Protein AF-A0A376TYS7-F1 (afdb_monomer)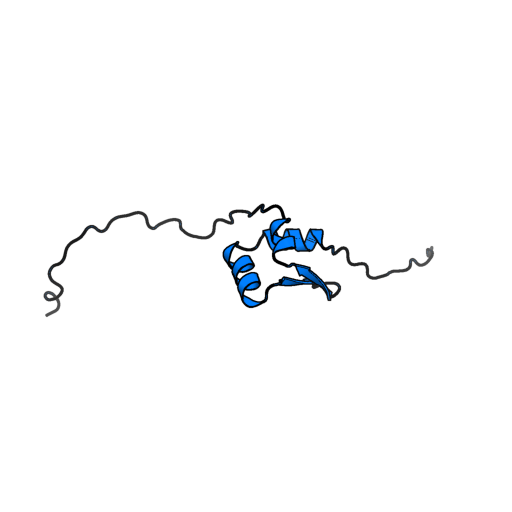

Radius of gyration: 26.9 Å; Cα contacts (8 Å, |Δi|>4): 51; chains: 1; bounding box: 53×74×62 Å

Sequence (93 aa):
MTVYDPQDVEFKCTCSRERCADALKTLPDEEVDSILAEDGEIDMHCDYCGNHYLFNAMDIAEIPQQRVSGRSASSLMSMSGREGSAGFYDVMA

pLDDT: mean 80.03, std 18.89, range [40.0, 96.38]

Mean predicted aligned error: 13.07 Å

Nearest PDB structures (f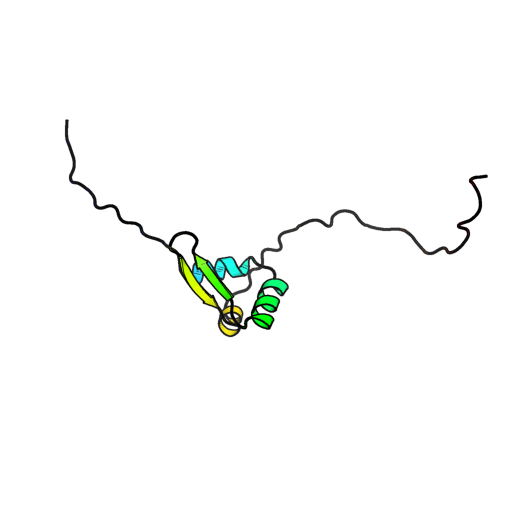oldseek):
  1xjh-assembly1_A  TM=7.772E-01  e=4.045E-08  Escherichia coli
  1vzy-assembly1_A  TM=8.403E-01  e=6.170E-04  Bacillus subtilis subsp. subtilis str. 168
  3llc-assembly1_A  TM=5.412E-01  e=2.540E-01  Allorhizobium ampelinum S4
  2xlj-assembly1_A  TM=2.986E-01  e=2.823E+00  Pseudomonas aeruginosa UCBPP-PA14

Structure (mmCIF, N/CA/C/O backbone):
data_AF-A0A376TYS7-F1
#
_entry.id   AF-A0A376TYS7-F1
#
loop_
_atom_site.group_PDB
_atom_site.id
_atom_site.type_symbol
_atom_site.label_atom_id
_atom_site.label_alt_id
_atom_site.label_comp_id
_atom_site.label_asym_id
_atom_site.label_entity_id
_atom_site.label_seq_id
_atom_site.pdbx_PDB_ins_code
_atom_site.Cartn_x
_atom_site.Cartn_y
_atom_site.Cartn_z
_atom_site.occupancy
_atom_site.B_iso_or_equiv
_atom_site.auth_seq_id
_atom_site.auth_comp_id
_atom_site.auth_asym_id
_atom_site.auth_atom_id
_atom_site.pdbx_PDB_model_num
ATOM 1 N N . MET A 1 1 ? 32.955 -3.679 -34.630 1.00 61.84 1 MET A N 1
ATOM 2 C CA . MET A 1 1 ? 31.686 -3.336 -33.961 1.00 61.84 1 MET A CA 1
ATOM 3 C C . MET A 1 1 ? 31.158 -4.624 -33.371 1.00 61.84 1 MET A C 1
ATOM 5 O O . MET A 1 1 ? 30.932 -5.555 -34.131 1.00 61.84 1 MET A O 1
ATOM 9 N N . THR A 1 2 ? 31.096 -4.715 -32.048 1.00 74.62 2 THR A N 1
ATOM 10 C CA . THR A 1 2 ? 30.684 -5.937 -31.344 1.00 74.62 2 THR A CA 1
ATOM 11 C C . THR A 1 2 ? 29.273 -5.716 -30.817 1.00 74.62 2 THR A C 1
ATOM 13 O O . THR A 1 2 ? 29.017 -4.682 -30.203 1.00 74.62 2 THR A O 1
ATOM 16 N N . VAL A 1 3 ? 28.365 -6.644 -31.108 1.00 86.94 3 VAL A N 1
ATOM 17 C CA . VAL A 1 3 ? 26.967 -6.637 -30.654 1.00 86.94 3 VAL A CA 1
ATOM 18 C C . VAL A 1 3 ? 26.807 -7.768 -29.638 1.00 86.94 3 VAL A C 1
ATOM 20 O O . VAL A 1 3 ? 27.397 -8.830 -29.828 1.00 86.94 3 VAL A O 1
ATOM 23 N N . TYR A 1 4 ? 26.066 -7.515 -28.559 1.00 92.56 4 TYR A N 1
ATOM 24 C CA . TYR A 1 4 ? 25.820 -8.470 -27.474 1.00 92.56 4 TYR A CA 1
ATOM 25 C C . TYR A 1 4 ? 24.463 -9.152 -27.624 1.00 92.56 4 TYR A C 1
ATOM 27 O O . TYR A 1 4 ? 23.595 -8.660 -28.350 1.00 92.56 4 TYR A O 1
ATOM 35 N N . ASP A 1 5 ? 24.294 -10.263 -26.908 1.00 94.00 5 ASP A N 1
ATOM 36 C CA . ASP A 1 5 ? 23.034 -10.993 -26.866 1.00 94.00 5 ASP A CA 1
ATOM 37 C C . ASP A 1 5 ? 21.892 -10.113 -26.335 1.00 94.00 5 ASP A C 1
ATOM 39 O O . ASP A 1 5 ? 22.082 -9.357 -25.370 1.00 94.00 5 ASP A O 1
ATOM 43 N N . PRO A 1 6 ? 20.701 -10.198 -26.952 1.00 92.25 6 PRO A N 1
ATOM 44 C CA . PRO A 1 6 ? 19.541 -9.446 -26.507 1.00 92.25 6 PRO A CA 1
ATOM 45 C C . PRO A 1 6 ? 19.153 -9.861 -25.084 1.00 92.25 6 PRO A C 1
ATOM 47 O O . PRO A 1 6 ? 19.263 -11.025 -24.705 1.00 92.25 6 PRO A O 1
ATOM 50 N N . GLN A 1 7 ? 18.705 -8.887 -24.297 1.00 94.62 7 GLN A N 1
ATOM 51 C CA . GLN A 1 7 ? 18.138 -9.112 -22.971 1.00 94.62 7 GLN A CA 1
ATOM 52 C C . GLN A 1 7 ? 16.643 -8.842 -23.033 1.00 94.62 7 GLN A C 1
ATOM 54 O O . GLN A 1 7 ? 16.224 -7.810 -23.567 1.00 94.62 7 GLN A O 1
ATOM 59 N N . ASP A 1 8 ? 15.858 -9.754 -22.473 1.00 92.88 8 ASP A N 1
ATOM 60 C CA . ASP A 1 8 ? 14.422 -9.564 -22.349 1.00 92.88 8 ASP A CA 1
ATOM 61 C C . ASP A 1 8 ? 14.129 -8.458 -21.332 1.00 92.88 8 ASP A C 1
ATOM 63 O O . ASP A 1 8 ? 14.712 -8.398 -20.246 1.00 92.88 8 ASP A O 1
ATOM 67 N N . VAL A 1 9 ? 13.219 -7.562 -21.706 1.00 94.19 9 VAL A N 1
ATOM 68 C CA . VAL A 1 9 ? 12.766 -6.460 -20.860 1.00 94.19 9 VAL A CA 1
ATOM 69 C C . VAL A 1 9 ? 11.296 -6.674 -20.568 1.00 94.19 9 VAL A C 1
ATOM 71 O O . VAL A 1 9 ? 10.468 -6.716 -21.476 1.00 94.19 9 VAL A O 1
ATOM 74 N N . GLU A 1 10 ? 10.976 -6.766 -19.285 1.00 94.69 10 GLU A N 1
ATOM 75 C CA . GLU A 1 10 ? 9.610 -6.886 -18.800 1.00 94.69 10 GLU A CA 1
ATOM 76 C C . GLU A 1 10 ? 9.288 -5.786 -17.789 1.00 94.69 10 GLU A C 1
ATOM 78 O O . GLU A 1 10 ? 10.161 -5.247 -17.102 1.00 94.69 10 GLU A O 1
ATOM 83 N N . PHE A 1 11 ? 8.004 -5.455 -17.691 1.00 94.81 11 PHE A N 1
ATOM 84 C CA . PHE A 1 11 ? 7.512 -4.595 -16.628 1.00 94.81 11 PHE A CA 1
ATOM 85 C C . PHE A 1 11 ? 7.426 -5.384 -15.320 1.00 94.81 11 PHE A C 1
ATOM 87 O O . PHE A 1 11 ? 6.790 -6.435 -15.262 1.00 94.81 11 PHE A O 1
ATOM 94 N N . LYS A 1 12 ? 8.006 -4.836 -14.247 1.00 95.25 12 LYS A N 1
ATOM 95 C CA . LYS A 1 12 ? 7.940 -5.426 -12.910 1.00 95.25 12 LYS A CA 1
ATOM 96 C C . LYS A 1 12 ? 7.644 -4.369 -11.855 1.00 95.25 12 LYS A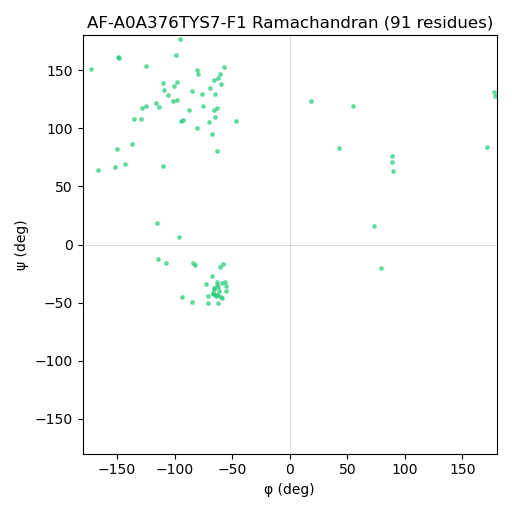 C 1
ATOM 98 O O . LYS A 1 12 ? 8.505 -3.563 -11.504 1.00 95.25 12 LYS A O 1
ATOM 103 N N . CYS A 1 13 ? 6.427 -4.398 -11.317 1.00 96.38 13 CYS A N 1
ATOM 104 C CA . CYS A 1 13 ? 6.070 -3.585 -10.160 1.00 96.38 13 CYS A CA 1
ATOM 105 C C . CYS A 1 13 ? 6.576 -4.231 -8.863 1.00 96.38 13 CYS A C 1
ATOM 107 O O . CYS A 1 13 ? 6.621 -5.454 -8.738 1.00 96.38 13 CYS A O 1
ATOM 109 N N . THR A 1 14 ? 6.947 -3.401 -7.890 1.00 95.50 14 THR A N 1
ATOM 110 C CA . THR A 1 14 ? 7.435 -3.839 -6.569 1.00 95.50 14 THR A CA 1
ATOM 111 C C . THR A 1 14 ? 6.501 -3.423 -5.430 1.00 95.50 14 THR A C 1
ATOM 113 O O . THR A 1 14 ? 6.916 -3.377 -4.267 1.00 95.50 14 THR A O 1
ATOM 116 N N . CYS A 1 15 ? 5.246 -3.095 -5.759 1.00 95.94 15 CYS A N 1
ATOM 117 C CA . CYS A 1 15 ? 4.207 -2.853 -4.767 1.00 95.94 15 CYS A CA 1
ATOM 118 C C . CYS A 1 15 ? 3.978 -4.107 -3.915 1.00 95.94 15 CYS A C 1
ATOM 120 O O . CYS A 1 15 ? 4.075 -5.233 -4.405 1.00 95.94 15 CYS A O 1
ATOM 122 N N . SER A 1 16 ? 3.637 -3.904 -2.651 1.00 95.12 16 SER A N 1
ATOM 123 C CA . SER A 1 16 ? 3.229 -4.963 -1.735 1.00 95.12 16 SER A CA 1
ATOM 124 C C . SER A 1 16 ? 2.223 -4.400 -0.741 1.00 95.12 16 SER A C 1
ATOM 126 O O . SER A 1 16 ? 2.182 -3.188 -0.517 1.00 95.12 16 SER A O 1
ATOM 128 N N . ARG A 1 17 ? 1.454 -5.285 -0.099 1.00 93.31 17 ARG A N 1
ATOM 129 C CA . ARG A 1 17 ? 0.514 -4.898 0.961 1.00 93.31 17 ARG A CA 1
ATOM 130 C C . ARG A 1 17 ? 1.210 -4.132 2.088 1.00 93.31 17 ARG A C 1
ATOM 132 O O . ARG A 1 17 ? 0.671 -3.140 2.552 1.00 93.31 17 ARG A O 1
ATOM 139 N N . GLU A 1 18 ? 2.417 -4.541 2.477 1.00 92.88 18 GLU A N 1
ATOM 140 C CA . GLU A 1 18 ? 3.215 -3.864 3.514 1.00 92.88 18 GLU A CA 1
ATOM 141 C C . GLU A 1 18 ? 3.573 -2.427 3.124 1.00 92.88 18 GLU A C 1
ATOM 143 O O . GLU A 1 18 ? 3.417 -1.515 3.927 1.00 92.88 18 GLU A O 1
ATOM 148 N N . ARG A 1 19 ? 3.978 -2.198 1.868 1.00 92.69 19 ARG A N 1
ATOM 149 C CA . ARG A 1 19 ? 4.278 -0.845 1.374 1.00 92.69 19 ARG A CA 1
ATOM 150 C C . ARG A 1 19 ? 3.041 0.045 1.334 1.00 92.69 19 ARG A C 1
ATOM 152 O O . ARG A 1 19 ? 3.128 1.230 1.636 1.00 92.69 19 ARG A O 1
ATOM 159 N N . CYS A 1 20 ? 1.900 -0.528 0.968 1.00 93.19 20 CYS A N 1
ATOM 160 C CA . CYS A 1 20 ? 0.610 0.152 1.004 1.00 93.19 20 CYS A CA 1
ATOM 161 C C . CYS A 1 20 ? 0.183 0.474 2.447 1.00 93.19 20 CYS A C 1
ATOM 163 O O . CYS A 1 20 ? -0.231 1.594 2.731 1.00 93.19 20 CYS A O 1
ATOM 165 N N . ALA A 1 21 ? 0.376 -0.460 3.381 1.00 92.06 21 ALA A N 1
ATOM 166 C CA . ALA A 1 21 ? 0.143 -0.235 4.805 1.00 92.06 21 ALA A CA 1
ATOM 167 C C . ALA A 1 21 ? 1.041 0.880 5.364 1.00 92.06 21 ALA A C 1
ATOM 169 O O . ALA A 1 21 ? 0.579 1.717 6.133 1.00 92.06 21 ALA A O 1
ATOM 170 N N . ASP A 1 22 ? 2.309 0.939 4.949 1.00 91.12 22 ASP A N 1
ATOM 171 C CA . ASP A 1 22 ? 3.217 2.024 5.325 1.00 91.12 22 ASP A CA 1
ATOM 172 C C . ASP A 1 22 ? 2.758 3.387 4.794 1.00 91.12 22 ASP A C 1
ATOM 174 O O . ASP A 1 22 ? 2.907 4.391 5.489 1.00 91.12 22 ASP A O 1
ATOM 178 N N . ALA A 1 23 ? 2.159 3.433 3.601 1.00 90.12 23 ALA A N 1
ATOM 179 C CA . ALA A 1 23 ? 1.553 4.654 3.079 1.00 90.12 23 ALA A CA 1
ATOM 180 C C . ALA A 1 23 ? 0.329 5.080 3.912 1.00 90.12 23 ALA A C 1
ATOM 182 O O . ALA A 1 23 ? 0.225 6.256 4.264 1.00 90.12 23 ALA A O 1
ATOM 183 N N . LEU A 1 24 ? -0.538 4.141 4.319 1.00 91.12 24 LEU A N 1
ATOM 184 C CA . LEU A 1 24 ? -1.683 4.436 5.199 1.00 91.12 24 LEU A CA 1
ATOM 185 C C . LEU A 1 24 ? -1.264 5.050 6.539 1.00 91.12 24 LEU A C 1
ATOM 187 O O . LEU A 1 24 ? -1.960 5.924 7.047 1.00 91.12 24 LEU A O 1
ATOM 191 N N . LYS A 1 25 ? -0.099 4.676 7.088 1.00 89.88 25 LYS A N 1
ATOM 192 C CA . LYS A 1 25 ? 0.429 5.260 8.341 1.00 89.88 25 LYS A CA 1
ATOM 193 C C . LYS A 1 25 ? 0.677 6.769 8.262 1.00 89.88 25 LYS A C 1
ATOM 195 O O . LYS A 1 25 ? 0.843 7.409 9.300 1.00 89.88 25 LYS A O 1
ATOM 200 N N . THR A 1 26 ? 0.781 7.323 7.055 1.00 88.56 26 THR A N 1
ATOM 201 C CA . THR A 1 26 ? 1.044 8.753 6.848 1.00 88.56 26 THR A CA 1
ATOM 202 C C . THR A 1 26 ? -0.215 9.616 6.910 1.00 88.56 26 THR A C 1
ATOM 204 O O . THR A 1 26 ? -0.094 10.828 7.086 1.00 88.56 26 THR A O 1
ATOM 207 N N . LEU A 1 27 ? -1.400 9.006 6.811 1.00 89.88 27 LEU A N 1
ATOM 208 C CA . LEU A 1 27 ? -2.683 9.702 6.879 1.00 89.88 27 LEU A CA 1
ATOM 209 C C . LEU A 1 27 ? -3.085 10.002 8.338 1.00 89.88 27 LEU A C 1
ATOM 211 O O . LEU A 1 27 ? -2.723 9.234 9.234 1.00 89.88 27 LEU A O 1
ATOM 215 N N . PRO A 1 28 ? -3.831 11.089 8.612 1.00 90.56 28 PRO A N 1
ATOM 216 C CA . PRO A 1 28 ? -4.424 11.379 9.924 1.00 90.56 28 PRO A CA 1
ATOM 217 C C . PRO A 1 28 ? -5.342 10.264 10.454 1.00 90.56 28 PRO A C 1
ATOM 219 O O . PRO A 1 28 ? -5.922 9.511 9.678 1.00 90.56 28 PRO A O 1
ATOM 222 N N . ASP A 1 29 ? -5.470 10.146 11.785 1.00 88.94 29 ASP A N 1
ATOM 223 C CA . ASP A 1 29 ? -6.299 9.105 12.433 1.00 88.94 29 ASP A CA 1
ATOM 224 C C . ASP A 1 29 ? -7.753 9.285 12.033 1.00 88.94 29 ASP A C 1
ATOM 226 O O . ASP A 1 29 ? -8.390 8.367 11.536 1.00 88.94 29 ASP A O 1
ATOM 230 N N . GLU A 1 30 ? -8.216 10.521 12.182 1.00 91.12 30 GLU A N 1
ATOM 231 C CA . GLU A 1 30 ? -9.569 10.953 11.868 1.00 91.12 30 GLU A CA 1
ATOM 232 C C . GLU A 1 30 ? -9.977 10.637 10.427 1.00 91.12 30 GLU A C 1
ATOM 234 O O . GLU A 1 30 ? -11.122 10.268 10.192 1.00 91.12 30 GLU A O 1
ATOM 239 N N . GLU A 1 31 ? -9.046 10.725 9.474 1.00 91.56 31 GLU A N 1
ATOM 240 C CA . GLU A 1 31 ? -9.325 10.430 8.070 1.00 91.56 31 GLU A CA 1
ATOM 241 C C . GLU A 1 31 ? -9.531 8.926 7.869 1.00 91.56 31 GLU A C 1
ATOM 243 O O . GLU A 1 31 ? -10.563 8.510 7.348 1.00 91.56 31 GLU A O 1
ATOM 248 N N . VAL A 1 32 ? -8.606 8.103 8.371 1.00 92.81 32 VAL A N 1
ATOM 249 C CA . VAL A 1 32 ? -8.702 6.636 8.300 1.00 92.81 32 VAL A CA 1
ATOM 250 C C . VAL A 1 32 ? -9.962 6.132 9.010 1.00 92.81 32 VAL A C 1
ATOM 252 O O . VAL A 1 32 ? -10.700 5.320 8.453 1.00 92.81 32 VAL A O 1
ATOM 255 N N . ASP A 1 33 ? -10.240 6.646 10.207 1.00 92.44 33 ASP A N 1
ATOM 256 C CA . ASP A 1 33 ? -11.407 6.261 11.000 1.00 92.44 33 ASP A CA 1
ATOM 257 C C . ASP A 1 33 ? -12.718 6.679 10.324 1.00 92.44 33 ASP A C 1
ATOM 259 O O . ASP A 1 33 ? -13.692 5.926 10.362 1.00 92.44 33 ASP A O 1
ATOM 263 N N . SER A 1 34 ? -12.753 7.853 9.681 1.00 95.12 34 SER A N 1
ATOM 264 C CA . SER A 1 34 ? -13.942 8.314 8.958 1.00 95.12 34 SER A CA 1
ATOM 265 C C . SER A 1 34 ? -14.282 7.406 7.775 1.00 95.12 34 SER A C 1
ATOM 267 O O . SER A 1 34 ? -15.428 6.981 7.648 1.00 95.12 34 SER A O 1
ATOM 269 N N . ILE A 1 35 ? -13.279 7.008 6.986 1.00 94.25 35 ILE A N 1
ATOM 270 C CA . ILE A 1 35 ? -13.471 6.099 5.850 1.00 94.25 35 ILE A CA 1
ATOM 271 C C . ILE A 1 35 ? -13.942 4.727 6.344 1.00 94.25 35 ILE A C 1
ATOM 273 O O . ILE A 1 35 ? -14.896 4.167 5.812 1.00 94.25 35 ILE A O 1
ATOM 277 N N . LEU A 1 36 ? -13.340 4.197 7.414 1.00 93.88 36 LEU A N 1
ATOM 278 C CA . LEU A 1 36 ? -13.783 2.928 7.998 1.00 93.88 36 LEU A CA 1
ATOM 279 C C . LEU A 1 36 ? -15.211 2.995 8.557 1.00 93.88 36 LEU A C 1
ATOM 281 O O . LEU A 1 36 ? -15.914 1.987 8.542 1.00 93.88 36 LEU A O 1
ATOM 285 N N . ALA A 1 37 ? -15.647 4.147 9.068 1.00 94.81 37 ALA A N 1
ATOM 286 C CA . ALA A 1 37 ? -17.003 4.320 9.577 1.00 94.81 37 ALA A CA 1
ATOM 287 C C . ALA A 1 37 ? -18.054 4.388 8.455 1.00 94.81 37 ALA A C 1
ATOM 289 O O . ALA A 1 37 ? -19.180 3.928 8.655 1.00 94.81 37 ALA A O 1
ATOM 290 N N . GLU A 1 38 ? -17.698 4.961 7.305 1.00 95.50 38 GLU A N 1
ATOM 291 C CA . GLU A 1 38 ? -18.595 5.133 6.158 1.00 95.50 38 GLU A CA 1
ATOM 292 C C . GLU A 1 38 ? -18.636 3.888 5.262 1.00 95.50 38 GLU A C 1
ATOM 294 O O . GLU A 1 38 ? -19.720 3.373 4.977 1.00 95.50 38 GLU A O 1
ATOM 299 N N . ASP A 1 39 ? -17.467 3.367 4.886 1.00 94.25 39 ASP A N 1
ATOM 300 C CA . ASP A 1 39 ? -17.318 2.315 3.875 1.00 94.25 39 ASP A CA 1
ATOM 301 C C . ASP A 1 39 ? -16.949 0.943 4.470 1.00 94.25 39 ASP A C 1
ATOM 303 O O . ASP A 1 39 ? -17.099 -0.089 3.816 1.00 94.25 39 ASP A O 1
ATOM 307 N N . GLY A 1 40 ? -16.486 0.891 5.725 1.00 94.06 40 GLY A N 1
ATOM 308 C CA . GLY A 1 40 ? -16.094 -0.349 6.417 1.00 94.06 40 GLY A CA 1
ATOM 309 C C . GLY A 1 40 ? -14.707 -0.886 6.043 1.00 94.06 40 GLY A C 1
ATOM 310 O O . GLY A 1 40 ? -14.110 -1.649 6.811 1.00 94.06 40 GLY A O 1
ATOM 311 N N . GLU A 1 41 ? -14.173 -0.470 4.898 1.00 95.00 41 GLU A N 1
ATOM 312 C CA . GLU A 1 41 ? -12.857 -0.841 4.388 1.00 95.00 41 GLU A CA 1
ATOM 313 C C . GLU A 1 41 ? -12.237 0.282 3.548 1.00 95.00 41 GLU A C 1
ATOM 315 O O . GLU A 1 41 ? -12.921 1.180 3.068 1.00 95.00 41 GLU A O 1
ATOM 320 N N . ILE A 1 42 ? -10.920 0.221 3.366 1.00 95.06 42 ILE A N 1
ATOM 321 C CA . ILE A 1 42 ? -10.147 1.145 2.536 1.00 95.06 42 ILE A CA 1
ATOM 322 C C . ILE A 1 42 ? -9.596 0.368 1.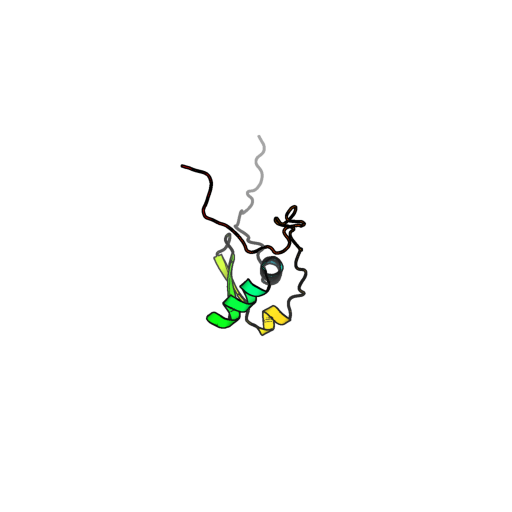341 1.00 95.06 42 ILE A C 1
ATOM 324 O O . ILE A 1 42 ? -8.790 -0.548 1.527 1.00 95.06 42 ILE A O 1
ATOM 328 N N . ASP A 1 43 ? -9.990 0.748 0.122 1.00 94.75 43 ASP A N 1
ATOM 329 C CA . ASP A 1 43 ? -9.420 0.216 -1.122 1.00 94.75 43 ASP A CA 1
ATOM 330 C C . ASP A 1 43 ? -8.268 1.093 -1.622 1.00 94.75 43 ASP A C 1
ATOM 332 O O . ASP A 1 43 ? -8.470 2.202 -2.122 1.00 94.75 43 ASP A O 1
ATOM 336 N N . MET A 1 44 ? -7.037 0.593 -1.489 1.00 93.94 44 MET A N 1
ATOM 337 C CA . MET A 1 44 ? -5.853 1.264 -2.010 1.00 93.94 44 MET A CA 1
ATOM 338 C C . MET A 1 44 ? -5.431 0.690 -3.361 1.00 93.94 44 MET A C 1
ATOM 340 O O . MET A 1 44 ? -5.076 -0.484 -3.476 1.00 93.94 44 MET A O 1
ATOM 344 N N . HIS A 1 45 ? -5.331 1.568 -4.355 1.00 94.38 45 HIS A N 1
ATOM 345 C CA . HIS A 1 45 ? -4.835 1.248 -5.686 1.00 94.38 45 HIS A CA 1
ATOM 346 C C . HIS A 1 45 ? -3.356 1.626 -5.860 1.00 94.38 45 HIS A C 1
ATOM 348 O O . HIS A 1 45 ? -2.912 2.683 -5.415 1.00 94.38 45 HIS A O 1
ATOM 354 N N . CYS A 1 46 ? -2.576 0.781 -6.538 1.00 95.69 46 CYS A N 1
ATOM 355 C CA . CYS A 1 46 ? -1.211 1.121 -6.936 1.00 95.69 46 CYS A CA 1
ATOM 356 C C . CYS A 1 46 ? -1.191 1.844 -8.289 1.00 95.69 46 CYS A C 1
ATOM 358 O O . CYS A 1 46 ? -1.427 1.211 -9.313 1.00 95.69 46 CYS A O 1
ATOM 360 N N . ASP A 1 47 ? -0.762 3.107 -8.324 1.00 94.19 47 ASP A N 1
ATOM 361 C CA . ASP A 1 47 ? -0.711 3.928 -9.552 1.00 94.19 47 ASP A CA 1
ATOM 362 C C . ASP A 1 47 ? 0.150 3.354 -10.695 1.00 94.19 47 ASP A C 1
ATOM 364 O O . ASP A 1 47 ? 0.041 3.783 -11.842 1.00 94.19 47 ASP A O 1
ATOM 368 N N . TYR A 1 48 ? 1.036 2.396 -10.399 1.00 94.75 48 TYR A N 1
ATOM 369 C CA . TYR A 1 48 ? 1.951 1.816 -11.386 1.00 94.75 48 TYR A CA 1
ATOM 370 C C . TYR A 1 48 ? 1.422 0.545 -12.048 1.00 94.75 48 TYR A C 1
ATOM 372 O O . TYR A 1 48 ? 1.596 0.368 -13.250 1.00 94.75 48 TYR A O 1
ATOM 380 N N . CYS A 1 49 ? 0.863 -0.385 -11.270 1.00 95.69 49 CYS A N 1
ATOM 381 C CA . CYS A 1 49 ? 0.397 -1.681 -11.786 1.00 95.69 49 CYS A CA 1
ATOM 382 C C . CYS A 1 49 ? -1.115 -1.868 -11.704 1.00 95.69 49 CYS A C 1
ATOM 384 O O . CYS A 1 49 ? -1.640 -2.815 -12.278 1.00 95.69 49 CYS A O 1
ATOM 386 N N . GLY A 1 50 ? -1.791 -1.001 -10.965 1.00 94.25 50 GLY A N 1
ATOM 387 C CA . GLY A 1 50 ? -3.215 -1.045 -10.724 1.00 94.25 50 GLY A CA 1
ATOM 388 C C . GLY A 1 50 ? -3.710 -2.133 -9.776 1.00 94.25 50 GLY A C 1
ATOM 389 O O . GLY A 1 50 ? -4.902 -2.422 -9.746 1.00 94.25 50 GLY A O 1
ATOM 390 N N . ASN A 1 51 ? -2.821 -2.751 -8.995 1.00 96.19 51 ASN A N 1
ATOM 391 C CA . ASN A 1 51 ? -3.238 -3.701 -7.966 1.00 96.19 51 ASN A CA 1
ATOM 392 C C . ASN A 1 51 ? -4.044 -3.004 -6.865 1.00 96.19 51 ASN A C 1
ATOM 394 O O . ASN A 1 5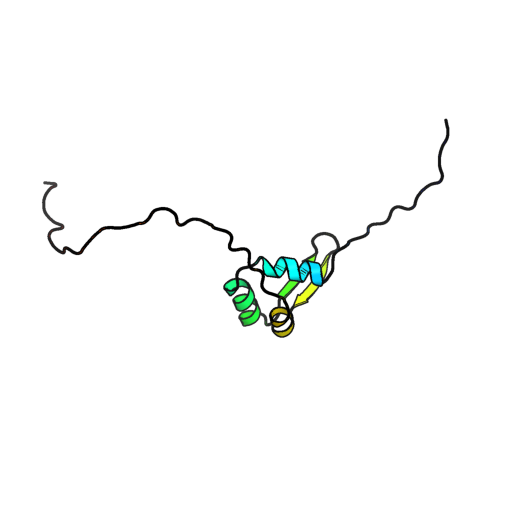1 ? -3.683 -1.905 -6.443 1.00 96.19 51 ASN A O 1
ATOM 398 N N . HIS A 1 52 ? -5.072 -3.697 -6.379 1.00 95.62 52 HIS A N 1
ATOM 399 C CA . HIS A 1 52 ? -5.930 -3.270 -5.277 1.00 95.62 52 HIS A CA 1
ATOM 400 C C . HIS A 1 52 ? -5.532 -3.974 -3.979 1.00 95.62 52 HIS A C 1
ATOM 402 O O . HIS A 1 52 ? -5.290 -5.186 -3.962 1.00 95.62 52 HIS A O 1
ATOM 408 N N . TYR A 1 53 ? -5.486 -3.215 -2.891 1.00 95.94 53 TYR A N 1
ATOM 4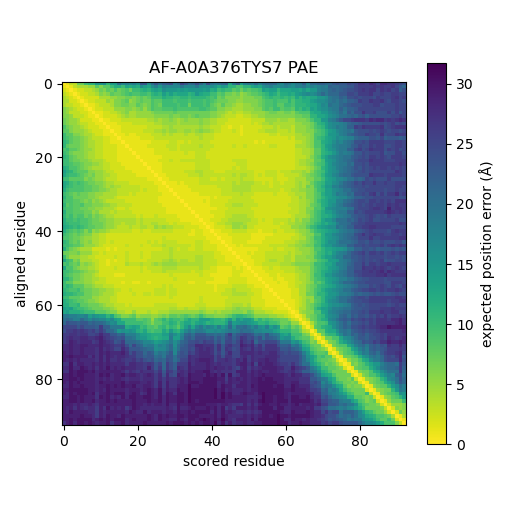09 C CA . TYR A 1 53 ? -5.217 -3.703 -1.546 1.00 95.94 53 TYR A CA 1
ATOM 410 C C . TYR A 1 53 ? -6.303 -3.188 -0.604 1.00 95.94 53 TYR A C 1
ATOM 412 O O . TYR A 1 53 ? -6.315 -2.010 -0.259 1.00 95.94 53 TYR A O 1
ATOM 420 N N . LEU A 1 54 ? -7.181 -4.095 -0.173 1.00 95.62 54 LEU A N 1
ATOM 421 C CA . LEU A 1 54 ? -8.262 -3.802 0.768 1.00 95.62 54 LEU A CA 1
ATOM 422 C C . LEU A 1 54 ? -7.765 -3.895 2.211 1.00 95.62 54 LEU A C 1
ATOM 424 O O . LEU A 1 54 ? -7.118 -4.883 2.578 1.00 95.62 54 LEU A O 1
ATOM 428 N N . PHE A 1 55 ? -8.081 -2.898 3.027 1.00 95.62 55 PHE A N 1
ATOM 429 C CA . PHE A 1 55 ? -7.773 -2.870 4.455 1.00 95.62 55 PHE A CA 1
ATOM 430 C C . PHE A 1 55 ? -9.052 -2.648 5.255 1.00 95.62 55 PHE A C 1
ATOM 432 O O . PHE A 1 55 ? -9.703 -1.619 5.107 1.00 95.62 55 PHE A O 1
ATOM 439 N N . ASN A 1 56 ? -9.404 -3.597 6.117 1.00 94.62 56 ASN A N 1
ATOM 440 C CA . ASN A 1 56 ? -10.532 -3.457 7.038 1.00 94.62 56 ASN A CA 1
ATOM 441 C C . ASN A 1 56 ? -10.063 -2.962 8.418 1.00 94.62 56 ASN A C 1
ATOM 443 O O . ASN A 1 56 ? -8.868 -2.835 8.686 1.00 94.62 56 ASN A O 1
ATOM 447 N N . ALA A 1 57 ? -11.005 -2.738 9.334 1.00 92.44 57 ALA A N 1
ATOM 448 C CA . ALA A 1 57 ? -10.696 -2.275 10.688 1.00 92.44 57 ALA A CA 1
ATOM 449 C C . ALA A 1 57 ? -9.706 -3.175 11.463 1.00 92.44 57 ALA A C 1
ATOM 451 O O . ALA A 1 57 ? -8.922 -2.666 12.262 1.00 92.44 57 ALA A O 1
ATOM 452 N N . MET A 1 58 ? -9.711 -4.496 11.234 1.00 93.00 58 MET A N 1
ATOM 453 C CA . MET A 1 58 ? -8.750 -5.408 11.868 1.00 93.00 58 MET A CA 1
ATOM 454 C C . MET A 1 58 ? -7.350 -5.213 11.286 1.00 93.00 58 MET A C 1
ATOM 456 O O . MET A 1 58 ? -6.393 -5.105 12.045 1.00 93.00 58 MET A O 1
ATOM 460 N N . ASP A 1 59 ? -7.237 -5.097 9.959 1.00 92.38 59 ASP A N 1
ATOM 461 C CA . ASP A 1 59 ? -5.958 -4.825 9.301 1.00 92.38 59 ASP A CA 1
ATOM 462 C C . ASP A 1 59 ? -5.356 -3.507 9.800 1.00 92.38 59 ASP A C 1
ATOM 464 O O . ASP A 1 59 ? -4.180 -3.451 10.146 1.00 92.38 59 ASP A O 1
ATOM 468 N N . ILE A 1 60 ? -6.169 -2.448 9.885 1.00 91.38 60 ILE A N 1
ATOM 469 C CA . ILE A 1 60 ? -5.727 -1.135 10.370 1.00 91.38 60 ILE A CA 1
ATOM 470 C C . ILE A 1 60 ? -5.265 -1.201 11.832 1.00 91.38 60 ILE A C 1
ATOM 472 O O . ILE A 1 60 ? -4.275 -0.557 12.184 1.00 91.38 60 ILE A O 1
ATOM 476 N N . ALA A 1 61 ? -5.918 -2.011 12.670 1.00 89.38 61 ALA A N 1
ATOM 477 C CA . ALA A 1 61 ? -5.519 -2.208 14.063 1.00 89.38 61 ALA A CA 1
ATOM 478 C C . ALA A 1 61 ? -4.170 -2.941 14.216 1.00 89.38 61 ALA A C 1
ATOM 480 O O . ALA A 1 61 ? -3.473 -2.735 15.211 1.00 89.38 61 ALA A O 1
ATOM 481 N N . GLU A 1 62 ? -3.782 -3.776 13.247 1.00 90.06 62 GLU A N 1
ATOM 482 C CA . GLU A 1 62 ? -2.491 -4.478 13.246 1.00 90.06 62 GLU A CA 1
ATOM 483 C C . GLU A 1 62 ? -1.329 -3.617 12.725 1.00 90.06 62 GLU A C 1
ATOM 485 O O . GLU A 1 62 ? -0.160 -3.928 12.973 1.00 90.06 62 GLU A O 1
ATOM 490 N N . ILE A 1 63 ? -1.618 -2.518 12.022 1.00 86.88 63 ILE A N 1
ATOM 491 C CA . ILE A 1 63 ? -0.604 -1.626 11.457 1.00 86.88 63 ILE A CA 1
ATOM 492 C C . ILE A 1 63 ? 0.017 -0.762 12.576 1.00 86.88 63 ILE A C 1
ATOM 494 O O . ILE A 1 63 ? -0.676 0.054 13.187 1.00 86.88 63 ILE A O 1
ATOM 498 N N . PRO A 1 64 ? 1.343 -0.844 12.827 1.00 75.19 64 PRO A N 1
ATOM 499 C CA . PRO A 1 64 ? 1.999 -0.013 13.833 1.00 75.19 64 PRO A CA 1
ATOM 500 C C . PRO A 1 64 ? 1.903 1.464 13.453 1.00 75.19 64 PRO A C 1
ATOM 502 O O . PRO A 1 64 ? 2.442 1.883 12.423 1.00 75.19 64 PRO A O 1
ATOM 505 N N . GLN A 1 65 ? 1.234 2.262 14.280 1.00 67.25 65 GLN A N 1
ATOM 506 C CA . GLN A 1 65 ? 1.010 3.671 13.983 1.00 67.25 65 GLN A CA 1
ATOM 507 C C . GLN A 1 65 ? 2.244 4.505 14.315 1.00 67.25 65 GLN A C 1
ATOM 509 O O . GLN A 1 65 ? 2.502 4.866 15.461 1.00 67.25 65 GLN A O 1
ATOM 514 N N . GLN A 1 66 ? 3.016 4.823 13.279 1.00 64.88 66 GLN A N 1
ATOM 515 C CA . GLN A 1 66 ? 4.142 5.744 13.360 1.00 64.88 66 GLN A CA 1
ATOM 516 C C . GLN A 1 66 ? 3.791 7.022 12.600 1.00 64.88 66 GLN A C 1
ATOM 518 O O . GLN A 1 66 ? 4.329 7.323 11.536 1.00 64.88 66 GLN A O 1
ATOM 523 N N . ARG A 1 67 ? 2.822 7.754 13.149 1.00 64.56 67 ARG A N 1
ATOM 524 C CA . ARG A 1 67 ? 2.306 8.996 12.575 1.00 64.56 67 ARG A CA 1
ATOM 525 C C . ARG A 1 67 ? 3.376 10.068 12.718 1.00 64.56 67 ARG A C 1
ATOM 527 O O . ARG A 1 67 ? 3.652 10.549 13.818 1.00 64.56 67 ARG A O 1
ATOM 534 N N . VAL A 1 68 ? 4.034 10.412 11.613 1.00 59.66 68 VAL A N 1
ATOM 535 C CA . VAL A 1 68 ? 4.960 11.545 11.583 1.00 59.66 68 VAL A CA 1
ATOM 536 C C . VAL A 1 68 ? 4.121 12.791 11.829 1.00 59.66 68 VAL A C 1
ATOM 538 O O . VAL A 1 68 ? 3.334 13.189 10.977 1.00 59.66 68 VAL A O 1
ATOM 541 N N . SER A 1 69 ? 4.285 13.400 13.005 1.00 50.81 69 SER A N 1
ATOM 542 C CA . SER A 1 69 ? 3.702 14.691 13.363 1.00 50.81 69 SER A CA 1
ATOM 543 C C . SER A 1 69 ? 4.270 15.774 12.438 1.00 50.81 69 SER A C 1
ATOM 545 O O . SER A 1 69 ? 5.235 16.474 12.765 1.00 50.81 69 SER A O 1
ATOM 547 N N . GLY A 1 70 ? 3.708 15.863 11.236 1.00 50.44 70 GLY A N 1
ATOM 548 C CA . GLY A 1 70 ? 3.973 16.898 10.257 1.00 50.44 70 GLY A CA 1
ATOM 549 C C . GLY A 1 70 ? 3.438 18.215 10.788 1.00 50.44 70 GLY A C 1
ATOM 550 O O . GLY A 1 70 ? 2.262 18.532 10.655 1.00 50.44 70 GLY A O 1
ATOM 551 N N . ARG A 1 71 ? 4.327 18.980 11.417 1.00 55.09 71 ARG A N 1
ATOM 552 C CA . ARG A 1 71 ? 4.136 20.384 11.768 1.00 55.09 71 ARG A CA 1
ATOM 553 C C . ARG A 1 71 ? 3.573 21.138 10.557 1.00 55.09 71 ARG A C 1
ATOM 555 O O . ARG A 1 71 ? 4.324 21.442 9.636 1.00 55.09 71 ARG A O 1
ATOM 562 N N . SER A 1 72 ? 2.292 21.497 10.588 1.00 48.06 72 SER A N 1
ATOM 563 C CA . SER A 1 72 ? 1.749 22.540 9.722 1.00 48.06 72 SER A CA 1
ATOM 564 C C . SER A 1 72 ? 0.981 23.572 10.558 1.00 48.06 72 SER A C 1
ATOM 566 O O . SER A 1 72 ? 0.061 23.269 11.306 1.00 48.06 72 SER A O 1
ATOM 568 N N . ALA A 1 73 ? 1.520 24.792 10.496 1.00 55.16 73 ALA A N 1
ATOM 569 C CA . ALA A 1 73 ? 0.935 26.096 10.803 1.00 55.16 73 ALA A CA 1
ATOM 570 C C . ALA A 1 73 ? 0.054 26.267 12.063 1.00 55.16 73 ALA A C 1
ATOM 572 O O . ALA A 1 73 ? -1.158 26.409 11.970 1.00 55.16 73 ALA A O 1
ATOM 573 N N . SER A 1 74 ? 0.682 26.478 13.225 1.00 49.22 74 SER A N 1
ATOM 574 C CA . SER A 1 74 ? 0.156 27.461 14.191 1.00 49.22 74 SER A CA 1
ATOM 575 C C . SER A 1 74 ? 1.291 28.040 15.041 1.00 49.22 74 SER A C 1
ATOM 577 O O . SER A 1 74 ? 1.450 27.760 16.225 1.00 49.22 74 SER A O 1
ATOM 579 N N . SER A 1 75 ? 2.174 28.801 14.392 1.00 53.38 75 SER A N 1
ATOM 580 C CA . SER A 1 75 ? 3.043 29.744 15.092 1.00 53.38 75 SER A CA 1
ATOM 581 C C . SER A 1 75 ? 2.433 31.130 14.911 1.00 53.38 75 SER A C 1
ATOM 583 O O . SER A 1 75 ? 2.254 31.569 13.778 1.00 53.38 75 SER A O 1
ATOM 585 N N . LEU A 1 76 ? 2.158 31.776 16.049 1.00 56.50 76 LEU A N 1
ATOM 586 C CA . LEU A 1 76 ? 1.657 33.141 16.260 1.00 56.50 76 LEU A CA 1
ATOM 587 C C . LEU A 1 76 ? 0.134 33.337 16.296 1.00 56.50 76 LEU A C 1
ATOM 589 O O . LEU A 1 76 ? -0.444 34.055 15.489 1.00 56.50 76 LEU A O 1
ATOM 593 N N . MET A 1 77 ? -0.478 32.854 17.377 1.00 50.94 77 MET A N 1
ATOM 594 C CA . MET A 1 77 ? -1.535 33.615 18.052 1.00 50.94 77 MET A CA 1
ATOM 595 C C . MET A 1 77 ? -1.432 33.407 19.568 1.00 50.94 77 MET A C 1
ATOM 597 O O . MET A 1 77 ? -2.254 32.762 20.208 1.00 50.94 77 MET A O 1
ATOM 601 N N . SER A 1 78 ? -0.367 33.958 20.152 1.00 54.97 78 SER A N 1
ATOM 602 C CA . SER A 1 78 ? -0.253 34.119 21.601 1.00 54.97 78 SER A CA 1
ATOM 603 C C . SER A 1 78 ? -0.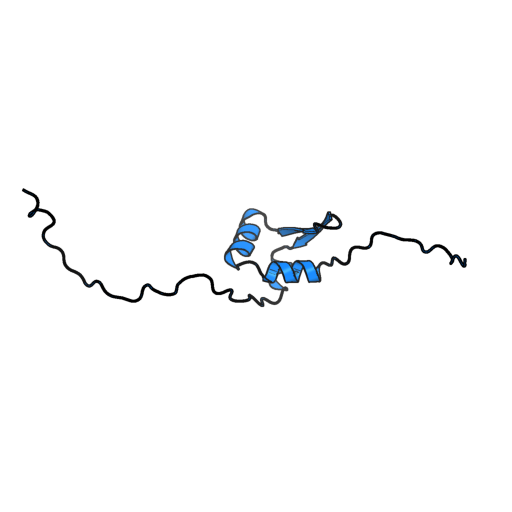731 35.518 21.984 1.00 54.97 78 SER A C 1
ATOM 605 O O . SER A 1 78 ? -0.020 36.488 21.760 1.00 54.97 78 SER A O 1
ATOM 607 N N . MET A 1 79 ? -1.928 35.563 22.575 1.00 57.38 79 MET A N 1
ATOM 608 C CA . MET A 1 79 ? -2.353 36.429 23.691 1.00 57.38 79 MET A CA 1
ATOM 609 C C . MET A 1 79 ? -2.178 37.951 23.508 1.00 57.38 79 MET A C 1
ATOM 611 O O . MET A 1 79 ? -1.078 38.482 23.493 1.00 57.38 79 MET A O 1
ATOM 615 N N . SER A 1 80 ? -3.229 38.769 23.543 1.00 56.50 80 SER A N 1
ATOM 616 C CA . SER A 1 80 ? -4.025 38.986 24.757 1.00 56.50 80 SER A CA 1
ATOM 617 C C . SER A 1 80 ? -5.135 40.013 24.478 1.00 56.50 80 SER A C 1
ATOM 619 O O . SER A 1 80 ? -4.867 41.111 24.006 1.00 56.50 80 SER A O 1
ATOM 621 N N . GLY A 1 81 ? -6.383 39.668 24.796 1.00 40.00 81 GLY A N 1
ATOM 622 C CA . GLY A 1 81 ? -7.533 40.567 24.691 1.00 40.00 81 GLY A CA 1
ATOM 623 C C . GLY A 1 81 ? -8.570 40.203 25.742 1.00 40.00 81 GLY A C 1
ATOM 624 O O . GLY A 1 81 ? -9.492 39.440 25.480 1.00 40.00 81 GLY A O 1
ATOM 625 N N . ARG A 1 82 ? -8.343 40.692 26.961 1.00 53.34 82 ARG A N 1
ATOM 626 C CA . ARG A 1 82 ? -9.266 40.636 28.099 1.00 53.34 82 ARG A CA 1
ATOM 627 C C . ARG A 1 82 ? -10.515 41.474 27.787 1.00 53.34 82 ARG A C 1
ATOM 629 O O . ARG A 1 82 ? -10.383 42.617 27.372 1.00 53.34 82 ARG A O 1
ATOM 636 N N . GLU A 1 83 ? -11.678 40.863 27.986 1.00 46.16 83 GLU A N 1
ATOM 637 C CA . GLU A 1 83 ? -12.937 41.401 28.534 1.00 46.16 83 GLU A CA 1
ATOM 638 C C . GLU A 1 83 ? 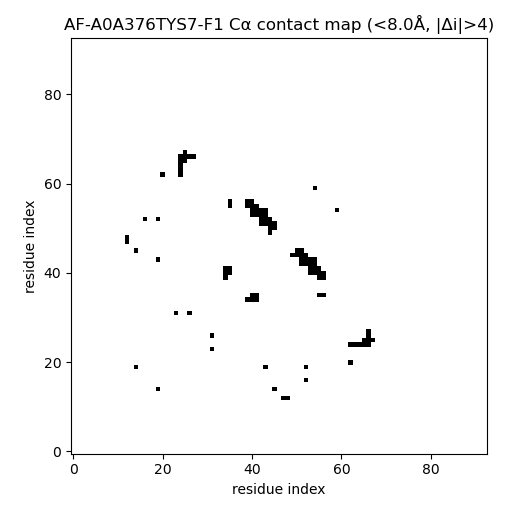-13.129 42.934 28.550 1.00 46.16 83 GLU A C 1
ATOM 640 O O . GLU A 1 83 ? -12.390 43.656 29.217 1.00 46.16 83 GLU A O 1
ATOM 645 N N . GLY A 1 84 ? -14.213 43.423 27.934 1.00 43.34 84 GLY A N 1
ATOM 646 C CA . GLY A 1 84 ? -14.670 44.800 28.141 1.00 43.34 84 GLY A CA 1
ATOM 647 C C . GLY A 1 84 ? -15.790 45.250 27.207 1.00 43.34 84 GLY A C 1
ATOM 648 O O . GLY A 1 84 ? -15.549 45.893 26.194 1.00 43.34 84 GLY A O 1
ATOM 649 N N . SER A 1 85 ? -17.032 44.936 27.565 1.00 55.44 85 SER A N 1
ATOM 650 C CA . SER A 1 85 ? -18.245 45.530 27.001 1.00 55.44 85 SER A CA 1
ATOM 651 C C . SER A 1 85 ? -18.356 47.023 27.349 1.00 55.44 85 SER A C 1
ATOM 653 O O . SER A 1 85 ? -18.537 47.336 28.523 1.00 55.44 85 SER A O 1
ATOM 655 N N . ALA A 1 86 ? -18.305 47.919 26.357 1.00 51.72 86 ALA A N 1
ATOM 656 C CA . ALA A 1 86 ? -19.017 49.210 26.317 1.00 51.72 86 ALA A CA 1
ATOM 657 C C . ALA A 1 86 ? -18.662 49.999 25.038 1.00 51.72 86 ALA A C 1
ATOM 659 O O . ALA A 1 86 ? -17.490 50.206 24.750 1.00 51.72 86 ALA A O 1
ATOM 660 N N . GLY A 1 87 ? -19.682 50.506 24.333 1.00 44.81 87 GLY A N 1
ATOM 661 C CA . GLY A 1 87 ? -19.565 51.696 23.476 1.00 44.81 87 GLY A CA 1
ATOM 662 C C . GLY A 1 87 ? -19.147 51.473 22.019 1.00 44.81 87 GLY A C 1
ATOM 663 O O . GLY A 1 87 ? -18.030 51.797 21.645 1.00 44.81 87 GLY A O 1
ATOM 664 N N . PHE A 1 88 ? -20.069 50.996 21.175 1.00 54.66 88 PHE A N 1
ATOM 665 C CA . PHE A 1 88 ? -19.896 50.936 19.710 1.00 54.66 88 PHE A CA 1
ATOM 666 C C . PHE A 1 88 ? -20.513 52.142 18.961 1.00 54.66 88 PHE A C 1
ATOM 668 O O . PHE A 1 88 ? -20.533 52.165 17.738 1.00 54.66 88 PHE A O 1
ATOM 675 N N . TYR A 1 89 ? -21.006 53.171 19.653 1.00 51.41 89 TYR A N 1
ATOM 676 C CA . TYR A 1 89 ? -21.579 54.345 18.984 1.00 51.41 89 TYR A CA 1
ATOM 677 C C . TYR A 1 89 ? -21.124 55.640 19.646 1.00 51.41 89 TYR A C 1
ATOM 679 O O . TYR A 1 89 ? -21.806 56.124 20.539 1.00 51.41 89 TYR A O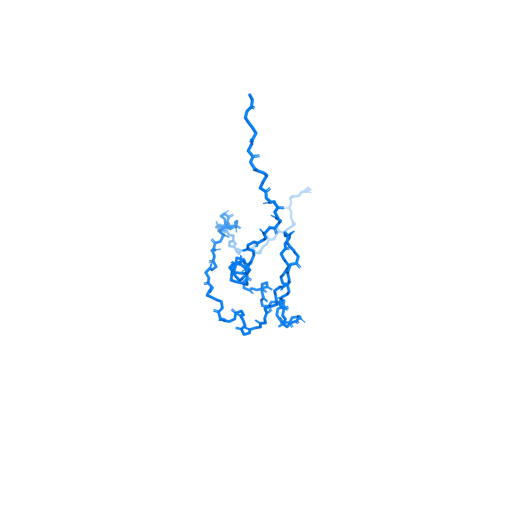 1
ATOM 687 N N . ASP A 1 90 ? -19.971 56.156 19.219 1.00 54.44 90 ASP A N 1
ATOM 688 C CA . ASP A 1 90 ? -19.709 57.588 19.000 1.00 54.44 90 ASP A CA 1
ATOM 689 C C . ASP A 1 90 ? -18.320 57.739 18.341 1.00 54.44 90 ASP A C 1
ATOM 691 O O . ASP A 1 90 ? -17.448 56.913 18.590 1.00 54.44 90 ASP A O 1
ATOM 695 N N . VAL A 1 91 ? -18.083 58.782 17.541 1.00 56.28 91 VAL A N 1
ATOM 696 C CA . VAL A 1 91 ? -16.868 59.052 16.727 1.00 56.28 91 VAL A CA 1
ATOM 697 C C . VAL A 1 91 ? -16.883 58.474 15.301 1.00 56.28 91 VAL A C 1
ATOM 699 O O . VAL A 1 91 ? -16.051 57.660 14.909 1.00 56.28 91 VAL A O 1
ATOM 702 N N . MET A 1 92 ? -17.830 58.972 14.500 1.00 52.34 92 MET A N 1
ATOM 703 C CA . MET A 1 92 ? -17.638 59.409 13.101 1.00 52.34 92 MET A CA 1
ATOM 704 C C . MET A 1 92 ? -18.885 60.211 12.667 1.00 52.34 92 MET A C 1
ATOM 706 O O . MET A 1 92 ? -19.652 59.774 11.810 1.00 52.34 92 MET A O 1
ATOM 710 N N . ALA A 1 93 ? -19.116 61.360 13.316 1.00 45.91 93 ALA A N 1
ATOM 711 C CA . ALA A 1 93 ? -19.980 62.457 12.863 1.00 45.91 93 ALA A CA 1
ATOM 712 C C . ALA A 1 93 ? -19.638 63.737 13.637 1.00 45.91 93 ALA A C 1
ATOM 714 O O . ALA A 1 93 ? -19.508 63.638 14.876 1.00 45.91 93 ALA A O 1
#

Secondary structure (DSSP, 8-state):
---PPP----------HHHHHHHHTTS-HHHHHHHHHHHSEEEEE-TTT--EEEEEHHHHHHS---------S---------------S-S--

Foldseek 3Di:
DDDDDDDDDDDDDPDDLVVVLVVVLADDPVVLVVCCVPPQWDWDADPRPGDTDIGGPVNNVPRPRPHDPPDDDDDDDDDDDDDDDDDPDDPDD

Solvent-accessible surface area (backbone atoms only — not comparable to full-atom values): 6665 Å² total; per-residue (Å²): 138,87,84,79,83,88,76,91,84,78,92,78,83,85,83,47,70,67,61,53,51,58,55,57,31,70,53,59,67,69,58,58,52,48,43,39,71,75,68,51,43,46,79,44,70,37,94,84,77,64,52,76,46,78,39,39,68,68,56,57,70,69,50,80,81,68,63,72,84,73,87,74,90,86,84,86,86,79,81,88,82,82,86,81,94,80,85,95,80,84,90,91,127

InterPro domains:
  IPR000397 Heat shock protein Hsp33 [PF01430] (2-56)
  IPR000397 Heat shock protein Hsp33 [PTHR30111] (3-69)
  IPR016154 Heat shock protein Hsp33, C-terminal [G3DSA:3.90.1280.10] (7-66)
  IPR016154 Heat shock protein Hsp33, C-terminal [SSF118352] (8-64)

Organism: Escherichia coli (NCBI:txid562)